Protein AF-A0A6G0WBU1-F1 (afdb_monomer_lite)

Radius of gyration: 19.11 Å; chains: 1; bounding box: 39×41×46 Å

Foldseek 3Di:
DDPQDDDDDPCVVPDDPPDPQNVCCVPPVFDDDDDDQDDDDPDDDPVCVVVSVVVVVVVVVVVVVVRVCRPDDPPDPPPPDDDDDDDPPPPPPDDPDD

Sequence (98 aa):
MGSNYKAETGATLYPAYGAFDDYHYRTYRKPVLTLEIAGTDFVAPASTIRTRGAEIYKGFSQFAKETITFGSTKSAFLEDATVDSVNVTTDFDHPILD

Structure (mmCIF, N/CA/C/O backbone):
data_AF-A0A6G0WBU1-F1
#
_entry.id   AF-A0A6G0WBU1-F1
#
loop_
_atom_site.group_PDB
_atom_site.id
_atom_site.type_symbol
_atom_site.label_atom_id
_atom_site.label_alt_id
_atom_site.label_comp_id
_atom_site.label_asym_id
_atom_site.label_entity_id
_atom_site.label_seq_id
_atom_site.pdbx_PDB_ins_code
_atom_site.Cartn_x
_atom_site.Cartn_y
_atom_site.Cartn_z
_atom_site.occupancy
_atom_site.B_iso_or_equiv
_atom_site.auth_seq_id
_atom_site.auth_comp_id
_atom_site.auth_asym_id
_atom_site.auth_atom_id
_atom_site.pdbx_PDB_model_num
ATOM 1 N N . MET A 1 1 ? 0.603 8.504 3.531 1.00 80.50 1 MET A N 1
ATOM 2 C CA . MET A 1 1 ? -0.109 7.449 4.288 1.00 80.50 1 MET A CA 1
ATOM 3 C C . MET A 1 1 ? -0.324 7.900 5.735 1.00 80.50 1 MET A C 1
ATOM 5 O O . MET A 1 1 ? 0.128 8.992 6.067 1.00 80.50 1 MET A O 1
ATOM 9 N N . GLY A 1 2 ? -1.048 7.133 6.562 1.00 83.31 2 GLY A N 1
ATOM 10 C CA . GLY A 1 2 ? -1.174 7.391 8.011 1.00 83.31 2 GLY A CA 1
ATOM 11 C C . GLY A 1 2 ? 0.044 6.900 8.813 1.00 83.31 2 GLY A C 1
ATOM 12 O O . GLY A 1 2 ? 0.911 6.242 8.248 1.00 83.31 2 GLY A O 1
ATOM 13 N N . SER A 1 3 ? 0.106 7.182 10.120 1.00 88.69 3 SER A N 1
ATOM 14 C CA . SER A 1 3 ? 1.222 6.773 11.003 1.00 88.69 3 SER A CA 1
ATOM 15 C C . SER A 1 3 ? 1.256 5.278 11.340 1.00 88.69 3 SER A C 1
ATOM 17 O O . SER A 1 3 ? 2.251 4.795 11.862 1.00 88.69 3 SER A O 1
ATOM 19 N N . ASN A 1 4 ? 0.178 4.547 11.051 1.00 90.81 4 ASN A N 1
ATOM 20 C CA . ASN A 1 4 ? 0.050 3.115 11.343 1.00 90.81 4 ASN A CA 1
ATOM 21 C C . ASN A 1 4 ? 0.659 2.209 10.259 1.00 90.81 4 ASN A C 1
ATOM 23 O O . ASN A 1 4 ? 0.446 1.003 10.296 1.00 90.81 4 ASN A O 1
ATOM 27 N N . TYR A 1 5 ? 1.365 2.772 9.277 1.00 94.00 5 TYR A N 1
ATOM 28 C CA . TYR A 1 5 ? 1.973 2.017 8.184 1.0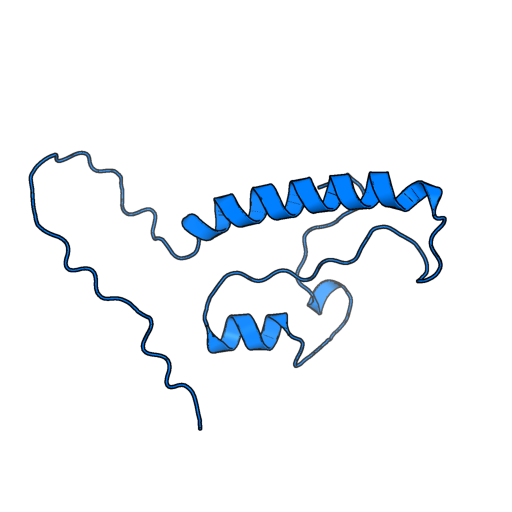0 94.00 5 TYR A CA 1
ATOM 29 C C . TYR A 1 5 ? 3.489 2.122 8.268 1.00 94.00 5 TYR A C 1
ATOM 31 O O . TYR A 1 5 ? 4.032 3.201 8.518 1.00 94.00 5 TYR A O 1
ATOM 39 N N . LYS A 1 6 ? 4.164 1.008 7.999 1.00 94.44 6 LYS A N 1
ATOM 40 C CA . LYS A 1 6 ? 5.618 0.910 7.954 1.00 94.44 6 LYS A CA 1
ATOM 41 C C . LYS A 1 6 ? 6.038 0.523 6.540 1.00 94.44 6 LYS A C 1
ATOM 43 O O . LYS A 1 6 ? 5.478 -0.404 5.968 1.00 94.44 6 LYS A O 1
ATOM 48 N N . ALA A 1 7 ? 6.988 1.260 5.970 1.00 93.44 7 ALA A N 1
ATOM 49 C CA . ALA A 1 7 ? 7.561 0.924 4.672 1.00 93.44 7 ALA A CA 1
ATOM 50 C C . ALA A 1 7 ? 8.678 -0.106 4.869 1.00 93.44 7 ALA A C 1
ATOM 52 O O . ALA A 1 7 ? 9.662 0.171 5.554 1.00 93.44 7 ALA A O 1
ATOM 53 N N . GLU A 1 8 ? 8.513 -1.285 4.283 1.00 94.31 8 GLU A N 1
ATOM 54 C CA . GLU A 1 8 ? 9.474 -2.383 4.350 1.00 94.31 8 GLU A CA 1
ATOM 55 C C . GLU A 1 8 ? 9.277 -3.343 3.172 1.00 94.31 8 GLU A C 1
ATOM 57 O O . GLU A 1 8 ? 8.304 -3.239 2.426 1.00 94.31 8 GLU A O 1
ATOM 62 N N . THR A 1 9 ? 10.224 -4.258 2.971 1.00 93.00 9 THR A N 1
ATOM 63 C CA . THR A 1 9 ? 10.078 -5.326 1.971 1.00 93.00 9 THR A CA 1
ATOM 64 C C . THR A 1 9 ? 9.104 -6.387 2.477 1.00 93.00 9 THR A C 1
ATOM 66 O O . THR A 1 9 ? 9.110 -6.669 3.672 1.00 93.00 9 THR A O 1
ATOM 69 N N . GLY A 1 10 ? 8.346 -7.050 1.596 1.00 89.69 10 GLY A N 1
ATOM 70 C CA . GLY A 1 10 ? 7.414 -8.118 2.002 1.00 89.69 10 GLY A CA 1
ATOM 71 C C . GLY A 1 10 ? 8.075 -9.226 2.836 1.00 89.69 10 GLY A C 1
ATOM 72 O O . GLY A 1 10 ? 7.524 -9.662 3.844 1.00 89.69 10 GLY A O 1
ATOM 73 N N . ALA A 1 11 ? 9.324 -9.580 2.512 1.00 91.12 11 ALA A N 1
ATOM 74 C CA . ALA A 1 11 ? 10.118 -10.557 3.262 1.00 91.12 11 ALA A CA 1
ATOM 75 C C . ALA A 1 11 ? 10.392 -10.171 4.733 1.00 91.12 11 ALA A C 1
ATOM 77 O O . ALA A 1 11 ? 10.777 -11.027 5.527 1.00 91.12 11 ALA A O 1
ATOM 78 N N . THR A 1 12 ? 10.214 -8.898 5.110 1.00 93.19 12 THR A N 1
ATOM 79 C CA . THR A 1 12 ? 10.340 -8.429 6.498 1.00 93.19 12 THR A CA 1
ATOM 80 C C . THR A 1 12 ? 9.176 -8.896 7.373 1.00 93.19 12 THR A C 1
ATOM 82 O O . THR A 1 12 ? 9.373 -9.083 8.572 1.00 93.19 12 THR A O 1
ATOM 85 N N . LEU A 1 13 ? 7.993 -9.128 6.792 1.00 90.69 13 LEU A N 1
ATOM 86 C CA . LEU A 1 13 ? 6.834 -9.646 7.519 1.00 90.69 13 LEU A CA 1
ATOM 87 C C . LEU A 1 13 ? 7.008 -11.146 7.809 1.00 90.69 13 LEU A C 1
ATOM 89 O O . LEU A 1 13 ? 6.894 -11.578 8.955 1.00 90.69 13 LEU A O 1
ATOM 93 N N . TYR A 1 14 ? 7.316 -11.925 6.769 1.00 91.62 14 TYR A N 1
ATOM 94 C CA . TYR A 1 14 ? 7.740 -13.329 6.817 1.00 91.62 14 TYR A CA 1
ATOM 95 C C . TYR A 1 14 ? 8.253 -13.765 5.428 1.00 91.62 14 TYR A C 1
ATOM 97 O O . TYR A 1 14 ? 7.964 -13.092 4.435 1.00 91.62 14 TYR A O 1
ATOM 105 N N . PRO A 1 15 ? 8.987 -14.891 5.308 1.00 92.56 15 PRO A N 1
ATOM 106 C CA . PRO A 1 15 ? 9.342 -15.447 4.005 1.00 92.56 15 PRO A CA 1
ATOM 107 C C . PRO A 1 15 ? 8.089 -15.821 3.200 1.00 92.56 15 PRO A C 1
ATOM 109 O O . PRO A 1 15 ? 7.401 -16.791 3.516 1.00 92.56 15 PRO A O 1
ATOM 112 N N . ALA A 1 16 ? 7.811 -15.053 2.152 1.00 91.81 16 ALA A N 1
ATOM 113 C CA . ALA A 1 16 ? 6.761 -15.300 1.173 1.00 91.81 16 ALA A CA 1
ATOM 114 C C . ALA A 1 16 ? 7.396 -15.298 -0.220 1.00 91.81 16 ALA A C 1
ATOM 116 O O . ALA A 1 16 ? 8.239 -14.450 -0.505 1.00 91.81 16 ALA A O 1
ATOM 117 N N . TYR A 1 17 ? 7.026 -16.261 -1.065 1.00 92.88 17 TYR A N 1
ATOM 118 C CA . TYR A 1 17 ? 7.603 -16.424 -2.399 1.00 92.88 17 TYR A CA 1
ATOM 119 C C . TYR A 1 17 ? 6.505 -16.589 -3.441 1.00 92.88 17 TYR A C 1
ATOM 121 O O . TYR A 1 17 ? 5.538 -17.316 -3.214 1.00 92.88 17 TYR A O 1
ATOM 129 N N . GLY A 1 18 ? 6.698 -15.972 -4.607 1.00 94.00 18 GLY A N 1
ATOM 130 C CA . GLY A 1 18 ? 5.739 -16.065 -5.709 1.00 94.00 18 GLY A CA 1
ATOM 131 C C . GLY A 1 18 ? 4.522 -15.166 -5.503 1.00 94.00 18 GLY A C 1
ATOM 132 O O . GLY A 1 18 ? 3.463 -15.428 -6.070 1.00 94.00 18 GLY A O 1
ATOM 133 N N . ALA A 1 19 ? 4.672 -14.124 -4.684 1.00 94.69 19 ALA A N 1
ATOM 134 C CA . ALA A 1 19 ? 3.650 -13.112 -4.500 1.00 94.69 19 ALA A CA 1
ATOM 135 C C . ALA A 1 19 ? 3.483 -12.256 -5.768 1.00 94.69 19 ALA A C 1
ATOM 137 O O . ALA A 1 19 ? 4.292 -12.288 -6.703 1.00 94.69 19 ALA A O 1
ATOM 138 N N . PHE A 1 20 ? 2.389 -11.497 -5.824 1.00 94.19 20 PHE A N 1
ATOM 139 C CA . PHE A 1 20 ? 2.079 -10.667 -6.986 1.00 94.19 20 PHE A CA 1
ATOM 140 C C . PHE A 1 20 ? 3.176 -9.630 -7.266 1.00 94.19 20 PHE A C 1
ATOM 142 O O . PHE A 1 20 ? 3.557 -9.434 -8.418 1.00 94.19 20 PHE A O 1
ATOM 149 N N . ASP A 1 21 ? 3.698 -8.991 -6.223 1.00 95.12 21 ASP A N 1
ATOM 150 C CA . ASP A 1 21 ? 4.793 -8.028 -6.299 1.00 95.12 21 ASP A CA 1
ATOM 151 C C . ASP A 1 21 ? 6.108 -8.667 -6.770 1.00 95.12 21 ASP A C 1
ATOM 153 O O . ASP A 1 21 ? 6.766 -8.096 -7.645 1.00 95.12 21 ASP A O 1
ATOM 157 N N . ASP A 1 22 ? 6.439 -9.878 -6.305 1.00 94.38 22 ASP A N 1
ATOM 158 C CA . ASP A 1 22 ? 7.586 -10.646 -6.815 1.00 94.38 22 ASP A CA 1
ATOM 159 C C . ASP A 1 22 ? 7.496 -10.845 -8.333 1.00 94.38 22 ASP A C 1
ATOM 161 O O . ASP A 1 22 ? 8.447 -10.566 -9.071 1.00 94.38 22 ASP A O 1
ATOM 165 N N . TYR A 1 23 ? 6.350 -11.346 -8.807 1.00 96.00 23 TYR A N 1
ATOM 166 C CA . TYR A 1 23 ? 6.119 -11.597 -10.227 1.00 96.00 23 TYR A CA 1
ATOM 167 C C . TYR A 1 23 ? 6.126 -10.296 -11.032 1.00 96.00 23 TYR A C 1
ATOM 169 O O . TYR A 1 23 ? 6.807 -10.210 -12.054 1.00 96.00 23 TYR A O 1
ATOM 177 N N . HIS A 1 24 ? 5.393 -9.278 -10.578 1.00 96.00 24 HIS A N 1
ATOM 178 C CA . HIS A 1 24 ? 5.251 -8.019 -11.300 1.00 96.00 24 HIS A CA 1
ATOM 179 C C . HIS A 1 24 ? 6.606 -7.333 -11.483 1.00 96.00 24 HIS A C 1
ATOM 181 O O . HIS A 1 24 ? 6.963 -6.945 -12.599 1.00 96.00 24 HIS A O 1
ATOM 187 N N . TYR A 1 25 ? 7.392 -7.237 -10.408 1.00 93.88 25 TYR A N 1
ATOM 188 C CA . TYR A 1 25 ? 8.715 -6.634 -10.482 1.00 93.88 25 TYR A CA 1
ATOM 189 C C . TYR A 1 25 ? 9.664 -7.457 -11.360 1.00 93.88 25 TYR A C 1
ATOM 191 O O . TYR A 1 25 ? 10.356 -6.892 -12.210 1.00 93.88 25 TYR A O 1
ATOM 199 N N . ARG A 1 26 ? 9.671 -8.791 -11.212 1.00 95.56 26 ARG A N 1
ATOM 200 C CA . ARG A 1 26 ? 10.509 -9.695 -12.019 1.00 95.56 26 ARG A CA 1
ATOM 201 C C . ARG A 1 26 ? 10.224 -9.559 -13.514 1.00 95.56 26 ARG A C 1
ATOM 203 O O . ARG A 1 26 ? 11.167 -9.510 -14.301 1.00 95.56 26 ARG A O 1
ATOM 210 N N . THR A 1 27 ? 8.949 -9.530 -13.889 1.00 96.94 27 THR A N 1
ATOM 211 C CA . THR A 1 27 ? 8.511 -9.544 -15.287 1.00 96.94 27 THR A CA 1
ATOM 212 C C . THR A 1 27 ? 8.681 -8.180 -15.945 1.00 96.94 27 THR A C 1
ATOM 214 O O . THR A 1 27 ? 9.320 -8.082 -16.988 1.00 96.94 27 THR A O 1
ATOM 217 N N . TYR A 1 28 ? 8.157 -7.120 -15.324 1.00 93.94 28 TYR A N 1
ATOM 218 C CA . TYR A 1 28 ? 8.021 -5.812 -15.976 1.00 93.94 28 TYR A CA 1
ATOM 219 C C . TYR A 1 28 ? 9.078 -4.792 -15.551 1.00 93.94 28 TYR A C 1
ATOM 221 O O . TYR A 1 28 ? 9.223 -3.753 -16.196 1.00 93.94 28 TYR A O 1
ATOM 229 N N . ARG A 1 29 ? 9.806 -5.048 -14.453 1.00 93.44 29 ARG A N 1
ATOM 230 C CA . ARG A 1 29 ? 10.750 -4.089 -13.849 1.00 93.44 29 ARG A CA 1
ATOM 231 C C . ARG A 1 29 ? 10.114 -2.717 -13.584 1.00 93.44 29 ARG A C 1
ATOM 233 O O . ARG A 1 29 ? 10.748 -1.679 -13.764 1.00 93.44 29 ARG A O 1
ATOM 240 N N . LYS A 1 30 ? 8.843 -2.711 -13.182 1.00 93.75 30 LYS A N 1
ATOM 241 C CA . LYS A 1 30 ? 8.072 -1.515 -12.812 1.00 93.75 30 LYS A CA 1
ATOM 242 C C . LYS A 1 30 ? 7.838 -1.495 -11.299 1.00 93.75 30 LYS A C 1
ATOM 244 O O . LYS A 1 30 ? 7.864 -2.564 -10.683 1.00 93.75 30 LYS A O 1
ATOM 249 N N . PRO A 1 31 ? 7.654 -0.314 -10.680 1.00 94.88 31 PRO A N 1
ATOM 250 C CA . PRO A 1 31 ? 7.458 -0.244 -9.242 1.00 94.88 31 PRO A CA 1
ATOM 251 C C . PRO A 1 31 ? 6.127 -0.907 -8.879 1.00 94.88 31 PRO A C 1
ATOM 253 O O . PRO A 1 31 ? 5.130 -0.752 -9.582 1.00 94.88 31 PRO A O 1
ATOM 256 N N . VAL A 1 32 ? 6.115 -1.630 -7.765 1.00 95.00 32 VAL A N 1
ATOM 257 C CA . VAL A 1 32 ? 4.949 -2.349 -7.249 1.00 95.00 32 VAL A CA 1
ATOM 258 C C . VAL A 1 32 ? 4.913 -2.226 -5.730 1.00 95.00 32 VAL A C 1
ATOM 260 O O . VAL A 1 32 ? 5.947 -2.047 -5.088 1.00 95.00 32 VAL A O 1
ATOM 263 N N . LEU A 1 33 ? 3.710 -2.269 -5.169 1.00 94.19 33 LEU A N 1
ATOM 264 C CA . LEU A 1 33 ? 3.444 -2.098 -3.750 1.00 94.19 33 LEU A CA 1
ATOM 265 C C . LEU A 1 33 ? 2.367 -3.092 -3.318 1.00 94.19 33 LEU A C 1
ATOM 267 O O . LEU A 1 33 ? 1.297 -3.145 -3.925 1.00 94.19 33 LEU A O 1
ATOM 271 N N . THR A 1 34 ? 2.624 -3.780 -2.211 1.00 95.19 34 THR A N 1
ATOM 272 C CA . THR A 1 34 ? 1.616 -4.503 -1.432 1.00 95.19 34 THR A CA 1
ATOM 273 C C . THR A 1 34 ? 1.218 -3.639 -0.232 1.00 95.19 34 THR A C 1
ATOM 275 O O . THR A 1 34 ? 2.080 -3.088 0.453 1.00 95.19 34 THR A O 1
ATOM 278 N N . LEU A 1 35 ? -0.085 -3.467 0.009 1.00 94.81 35 LEU A N 1
ATOM 279 C CA . LEU A 1 35 ? -0.614 -2.654 1.109 1.00 94.81 35 LEU A CA 1
ATOM 280 C C . LEU A 1 35 ? -1.352 -3.521 2.126 1.00 94.81 35 LEU A C 1
ATOM 282 O O . LEU A 1 35 ? -2.445 -4.002 1.841 1.00 94.81 35 LEU A O 1
ATOM 286 N N . GLU A 1 36 ? -0.811 -3.600 3.338 1.00 94.44 36 GLU A N 1
ATOM 287 C CA . GLU A 1 36 ? -1.522 -4.134 4.500 1.00 94.44 36 GLU A CA 1
ATOM 288 C C . GLU A 1 36 ? -2.297 -3.001 5.188 1.00 94.44 36 GLU A C 1
ATOM 290 O O . GLU A 1 36 ? -1.713 -2.040 5.698 1.00 94.44 36 GLU A O 1
ATOM 295 N N . ILE A 1 37 ? -3.631 -3.060 5.147 1.00 95.62 37 ILE A N 1
ATOM 296 C CA . ILE A 1 37 ? -4.495 -1.996 5.678 1.00 95.62 37 ILE A CA 1
ATOM 297 C C . ILE A 1 37 ? -4.477 -2.018 7.206 1.00 95.62 37 ILE A C 1
ATOM 299 O O . ILE A 1 37 ? -4.666 -3.064 7.818 1.00 95.62 37 ILE A O 1
ATOM 303 N N . ALA A 1 38 ? -4.311 -0.847 7.831 1.00 95.31 38 ALA A N 1
ATOM 304 C CA . ALA A 1 38 ? -4.251 -0.738 9.285 1.00 95.31 38 ALA A CA 1
ATOM 305 C C . ALA A 1 38 ? -5.488 -1.358 9.969 1.00 95.31 38 ALA A C 1
ATOM 307 O O . ALA A 1 38 ? -6.619 -0.909 9.765 1.00 95.31 38 ALA A O 1
ATOM 308 N N . GLY A 1 39 ? -5.241 -2.346 10.825 1.00 94.06 39 GLY A N 1
ATOM 309 C CA . GLY A 1 39 ? -6.237 -3.136 11.539 1.00 94.06 39 GLY A CA 1
ATOM 310 C C . GLY A 1 39 ? -5.553 -4.286 12.278 1.00 94.06 39 GLY A C 1
ATOM 311 O O . GLY A 1 39 ? -4.341 -4.458 12.176 1.00 94.06 39 GLY A O 1
ATOM 312 N N . THR A 1 40 ? -6.318 -5.050 13.048 1.00 94.12 40 THR A N 1
ATOM 313 C CA . THR A 1 40 ? -5.812 -6.220 13.793 1.00 94.12 40 THR A CA 1
ATOM 314 C C . THR A 1 40 ? -6.472 -7.526 13.362 1.00 94.12 40 THR A C 1
ATOM 316 O O . THR A 1 40 ? -6.104 -8.583 13.859 1.00 94.12 40 THR A O 1
ATOM 319 N N . ASP A 1 41 ? -7.477 -7.445 12.492 1.00 94.94 41 ASP A N 1
ATOM 320 C CA . ASP A 1 41 ? -8.293 -8.563 12.031 1.00 94.94 41 ASP A CA 1
ATOM 321 C C . ASP A 1 41 ? -8.930 -8.195 10.680 1.00 94.94 41 ASP A C 1
ATOM 323 O O . ASP A 1 41 ? -9.013 -7.018 10.314 1.00 94.94 41 ASP A O 1
ATOM 327 N N . PHE A 1 42 ? -9.418 -9.198 9.960 1.00 95.50 42 PHE A N 1
ATOM 328 C CA . PHE A 1 42 ? -10.207 -9.046 8.744 1.00 95.50 42 PHE A CA 1
ATOM 329 C C . PHE A 1 42 ? -11.590 -8.438 9.022 1.00 95.50 42 PHE A C 1
ATOM 331 O O . PHE A 1 42 ? -12.175 -7.802 8.144 1.00 95.50 42 PHE A O 1
ATOM 338 N N . VAL A 1 43 ? -12.114 -8.587 10.246 1.00 96.56 43 VAL A N 1
ATOM 339 C CA . VAL A 1 43 ? -13.356 -7.934 10.683 1.00 96.56 43 VAL A CA 1
ATOM 340 C C . VAL A 1 43 ? -13.040 -6.565 11.289 1.00 96.56 43 VAL A C 1
ATOM 342 O O . VAL A 1 43 ? -12.777 -6.424 12.481 1.00 96.56 43 VAL A O 1
ATOM 345 N N . ALA A 1 44 ? -13.089 -5.524 10.458 1.00 94.81 44 ALA A N 1
ATOM 346 C CA . ALA A 1 44 ? -12.869 -4.145 10.889 1.00 94.81 44 ALA A CA 1
ATOM 347 C C . ALA A 1 44 ? -14.195 -3.404 11.172 1.00 94.81 44 ALA A C 1
ATOM 349 O O . ALA A 1 44 ? -15.174 -3.582 10.440 1.00 94.81 44 ALA A O 1
ATOM 350 N N . PRO A 1 45 ? -14.255 -2.504 12.176 1.00 96.38 45 PRO A N 1
ATOM 351 C CA . PRO A 1 45 ? -15.436 -1.675 12.399 1.00 96.38 45 PRO A CA 1
ATOM 352 C C . PRO A 1 45 ? -15.717 -0.774 11.192 1.00 96.38 45 PRO A C 1
ATOM 354 O O . PRO A 1 45 ? -14.823 -0.067 10.714 1.00 96.38 45 PRO A O 1
ATOM 357 N N . ALA A 1 46 ? -16.978 -0.722 10.752 1.00 97.69 46 ALA A N 1
ATOM 358 C CA . ALA A 1 46 ? -17.391 0.081 9.596 1.00 97.69 46 ALA A CA 1
ATOM 359 C C . ALA A 1 46 ? -17.054 1.579 9.747 1.00 97.69 46 ALA A C 1
ATOM 361 O O . ALA A 1 46 ? -16.768 2.264 8.764 1.00 97.69 46 ALA A O 1
ATOM 362 N N . SER A 1 47 ? -17.008 2.084 10.984 1.00 97.88 47 SER A N 1
ATOM 363 C CA . SER A 1 47 ? -16.596 3.458 11.298 1.00 97.88 47 SER A CA 1
ATOM 364 C C . SER A 1 47 ? -15.167 3.791 10.849 1.00 97.88 47 SER A C 1
ATOM 366 O O . SER A 1 47 ? -14.851 4.958 10.625 1.00 97.88 47 SER A O 1
ATOM 368 N N . THR A 1 48 ? -14.298 2.792 10.673 1.00 96.44 48 THR A N 1
ATOM 369 C CA . THR A 1 48 ? -12.902 3.004 10.266 1.00 96.44 48 THR A CA 1
ATOM 370 C C . THR A 1 48 ? -12.726 3.163 8.755 1.00 96.44 48 THR A C 1
ATOM 372 O O . THR A 1 48 ? -11.713 3.725 8.333 1.00 96.44 48 THR A O 1
ATOM 375 N N . ILE A 1 49 ? -13.711 2.747 7.944 1.00 97.00 49 ILE A N 1
ATOM 376 C CA . ILE A 1 49 ? -13.612 2.649 6.476 1.00 97.00 49 ILE A CA 1
ATOM 377 C C . ILE A 1 49 ? -13.167 3.975 5.855 1.00 97.00 49 ILE A C 1
ATOM 379 O O . ILE A 1 49 ? -12.223 4.015 5.068 1.00 97.00 49 ILE A O 1
ATOM 383 N N . ARG A 1 50 ? -13.814 5.085 6.232 1.00 98.31 50 ARG A N 1
ATOM 384 C CA . ARG A 1 50 ? -13.497 6.409 5.670 1.00 98.31 50 ARG A CA 1
ATOM 385 C C . ARG A 1 50 ? -12.088 6.863 6.038 1.00 98.31 50 ARG A C 1
ATOM 387 O O . ARG A 1 50 ? -11.389 7.409 5.188 1.00 98.31 50 ARG A O 1
ATOM 394 N N . THR A 1 51 ? -11.660 6.606 7.272 1.00 97.25 51 THR A N 1
ATOM 395 C CA . THR A 1 51 ? -10.313 6.958 7.730 1.00 97.25 51 THR A CA 1
ATOM 396 C C . THR A 1 51 ? -9.253 6.137 7.001 1.00 97.25 51 THR A C 1
ATOM 398 O O . THR A 1 51 ? -8.316 6.723 6.464 1.00 97.25 51 THR A O 1
ATOM 401 N N . ARG A 1 52 ? -9.423 4.808 6.907 1.00 97.25 52 ARG A N 1
ATOM 402 C CA . ARG A 1 52 ? -8.471 3.939 6.195 1.00 97.25 52 ARG A CA 1
ATOM 403 C C . ARG A 1 52 ? -8.406 4.289 4.707 1.00 97.25 52 ARG A C 1
ATOM 405 O O . ARG A 1 52 ? -7.321 4.475 4.167 1.00 97.25 52 ARG A O 1
ATOM 412 N N . GLY A 1 53 ? -9.557 4.500 4.066 1.00 97.12 53 GLY A N 1
ATOM 413 C CA . GLY A 1 53 ? -9.622 4.913 2.663 1.00 97.12 53 GLY A CA 1
ATOM 414 C C . GLY A 1 53 ? -8.868 6.218 2.385 1.00 97.12 53 GLY A C 1
ATOM 415 O O . GLY A 1 53 ? -8.131 6.307 1.406 1.00 97.12 53 GLY A O 1
ATOM 416 N N . ALA A 1 54 ? -8.974 7.215 3.271 1.00 98.12 54 ALA A N 1
ATOM 417 C CA . ALA A 1 54 ? -8.243 8.475 3.125 1.00 98.12 54 ALA A CA 1
ATOM 418 C C . ALA A 1 54 ? -6.717 8.308 3.271 1.00 98.12 54 ALA A C 1
ATOM 420 O O . ALA A 1 54 ? -5.949 9.009 2.608 1.00 98.12 54 ALA A O 1
ATOM 421 N N . GLU A 1 55 ? -6.255 7.394 4.127 1.00 97.12 55 GLU A N 1
ATOM 422 C CA . GLU A 1 55 ? -4.827 7.093 4.284 1.00 97.12 55 GLU A CA 1
ATOM 423 C C . GLU A 1 55 ? -4.243 6.440 3.030 1.00 97.12 55 GLU A C 1
ATOM 425 O O . GLU A 1 55 ? -3.176 6.866 2.571 1.00 97.12 55 GLU A O 1
ATOM 430 N N . ILE A 1 56 ? -4.957 5.459 2.467 1.00 96.12 56 ILE A N 1
ATOM 431 C CA . ILE A 1 56 ? -4.554 4.757 1.242 1.00 96.12 56 ILE A CA 1
ATOM 432 C C . ILE A 1 56 ? -4.609 5.681 0.036 1.00 96.12 56 ILE A C 1
ATOM 434 O O . ILE A 1 56 ? -3.657 5.719 -0.738 1.00 96.12 56 ILE A O 1
ATOM 438 N N . TYR A 1 57 ? -5.647 6.512 -0.079 1.00 96.94 57 TYR A N 1
ATOM 439 C CA . TYR A 1 57 ? -5.736 7.510 -1.143 1.00 96.94 57 TYR A CA 1
ATOM 440 C C . TYR A 1 57 ? -4.502 8.423 -1.181 1.00 96.94 57 TYR A C 1
ATOM 442 O O . TYR A 1 57 ? -3.938 8.671 -2.247 1.00 96.94 57 TYR A O 1
ATOM 450 N N . LYS A 1 58 ? -4.029 8.884 -0.015 1.00 96.38 58 LYS A N 1
ATOM 451 C CA . LYS A 1 58 ? -2.787 9.668 0.081 1.00 96.38 58 LYS A CA 1
ATOM 452 C C . LYS A 1 58 ? -1.560 8.859 -0.352 1.00 96.38 58 LYS A C 1
ATOM 454 O O . LYS A 1 58 ? -0.686 9.419 -1.004 1.00 96.38 58 LYS A O 1
ATOM 459 N N . GLY A 1 59 ? -1.482 7.579 0.023 1.00 94.44 59 GLY A N 1
ATOM 460 C CA . GLY A 1 59 ? -0.408 6.670 -0.396 1.00 94.44 59 GLY A CA 1
ATOM 461 C C . GLY A 1 59 ? -0.363 6.489 -1.913 1.00 94.44 59 GLY A C 1
ATOM 462 O O . GLY A 1 59 ? 0.652 6.791 -2.529 1.00 94.44 59 GLY A O 1
ATOM 463 N N . PHE A 1 60 ? -1.484 6.108 -2.529 1.00 95.50 60 PHE A N 1
ATOM 464 C CA . PHE A 1 60 ? -1.597 5.939 -3.981 1.00 95.50 60 PHE A CA 1
ATOM 465 C C . PHE A 1 60 ? -1.335 7.224 -4.759 1.00 95.50 60 PHE A C 1
ATOM 467 O O . PHE A 1 60 ? -0.624 7.199 -5.759 1.00 95.50 60 PHE A O 1
ATOM 474 N N . SER A 1 61 ? -1.841 8.358 -4.273 1.00 96.25 61 SER A N 1
ATOM 475 C CA . SER A 1 61 ? -1.583 9.655 -4.904 1.00 96.25 61 SER A CA 1
ATOM 476 C C . SER A 1 61 ? -0.092 10.005 -4.924 1.00 96.25 61 SER A C 1
ATOM 478 O O . SER A 1 61 ? 0.369 10.658 -5.856 1.00 96.25 61 SER A O 1
ATOM 480 N N . GLN A 1 62 ? 0.662 9.601 -3.898 1.00 95.19 62 GLN A N 1
ATOM 481 C CA . GLN A 1 62 ? 2.107 9.811 -3.846 1.00 95.19 62 GLN A CA 1
ATOM 482 C C . GLN A 1 62 ? 2.853 8.783 -4.706 1.00 95.19 62 GLN A C 1
ATOM 484 O O . GLN A 1 62 ? 3.696 9.168 -5.511 1.00 95.19 62 GLN A O 1
ATOM 489 N N . PHE A 1 63 ? 2.483 7.504 -4.612 1.00 95.19 63 PHE A N 1
ATOM 490 C CA . PHE A 1 63 ? 3.058 6.426 -5.417 1.00 95.19 63 PHE A CA 1
ATOM 491 C C . PHE A 1 63 ? 2.961 6.713 -6.923 1.00 95.19 63 PHE A C 1
ATOM 493 O O . PHE A 1 63 ? 3.941 6.563 -7.650 1.00 95.19 63 PHE A O 1
ATOM 500 N N . ALA A 1 64 ? 1.814 7.214 -7.390 1.00 94.25 64 ALA A N 1
ATOM 501 C CA . ALA A 1 64 ? 1.623 7.592 -8.789 1.00 94.25 64 ALA A CA 1
ATOM 502 C C . ALA A 1 64 ? 2.603 8.689 -9.249 1.00 94.25 64 ALA A C 1
ATOM 504 O O . ALA A 1 64 ? 3.115 8.625 -10.364 1.00 94.25 64 ALA A O 1
ATOM 505 N N . LYS A 1 65 ? 2.907 9.672 -8.390 1.00 94.38 65 LYS A N 1
ATOM 506 C CA . LYS A 1 65 ? 3.880 10.734 -8.702 1.00 94.38 65 LYS A CA 1
ATOM 507 C C . LYS A 1 65 ? 5.299 10.183 -8.796 1.00 94.38 65 LYS A C 1
ATOM 509 O O . LYS A 1 65 ? 6.035 10.538 -9.709 1.00 94.38 65 LYS A O 1
ATOM 514 N N . GLU A 1 66 ? 5.676 9.317 -7.862 1.00 92.25 66 GLU A N 1
ATOM 515 C CA . GLU A 1 66 ? 7.025 8.745 -7.801 1.00 92.25 66 GLU A CA 1
ATOM 516 C C . GLU A 1 66 ? 7.281 7.732 -8.920 1.00 92.25 66 GLU A C 1
ATOM 518 O O . GLU A 1 66 ? 8.397 7.654 -9.435 1.00 92.25 66 GLU A O 1
ATOM 523 N N . THR A 1 67 ? 6.237 7.027 -9.367 1.00 92.06 67 THR A N 1
ATOM 524 C CA . THR A 1 67 ? 6.307 6.062 -10.475 1.00 92.06 67 THR A CA 1
ATOM 525 C C . THR A 1 67 ? 6.861 6.690 -11.757 1.00 92.06 67 THR A C 1
ATOM 527 O O . THR A 1 67 ? 7.593 6.030 -12.485 1.00 92.06 67 THR A O 1
ATOM 530 N N . ILE A 1 68 ? 6.588 7.976 -12.006 1.00 90.88 68 ILE A N 1
ATOM 531 C CA . ILE A 1 68 ? 7.094 8.709 -13.182 1.00 90.88 68 ILE A CA 1
ATOM 532 C C . ILE A 1 68 ? 8.626 8.816 -13.165 1.00 90.88 68 ILE A C 1
ATOM 534 O O . ILE A 1 68 ? 9.258 8.845 -14.214 1.00 90.88 68 ILE A O 1
ATOM 538 N N . THR A 1 69 ? 9.227 8.864 -11.976 1.00 88.94 69 THR A N 1
ATOM 539 C CA . THR A 1 69 ? 10.683 8.979 -11.792 1.00 88.94 69 THR A CA 1
ATOM 540 C C . THR A 1 69 ? 11.376 7.631 -11.600 1.00 88.94 69 THR A C 1
ATOM 542 O O . THR A 1 69 ? 12.601 7.567 -11.490 1.00 88.94 69 THR A O 1
ATOM 545 N N . PHE A 1 70 ? 10.610 6.541 -11.532 1.00 86.12 70 PHE A N 1
ATOM 546 C CA . PHE A 1 70 ? 11.144 5.217 -11.261 1.00 86.12 70 PHE A CA 1
ATOM 547 C C . PHE A 1 70 ? 11.939 4.687 -12.460 1.00 86.12 70 PHE A C 1
ATOM 549 O O . PHE A 1 70 ? 11.412 4.549 -13.561 1.00 86.12 70 PHE A O 1
AT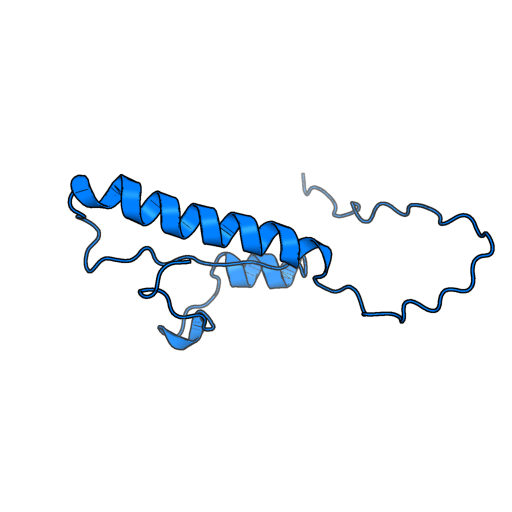OM 556 N N . GLY A 1 71 ? 13.215 4.364 -12.243 1.00 74.44 71 GLY A N 1
ATOM 557 C CA . GLY A 1 71 ? 14.109 3.868 -13.294 1.00 74.44 71 GLY A CA 1
ATOM 558 C C . GLY A 1 71 ? 14.645 4.953 -14.231 1.00 74.44 71 GLY A C 1
ATOM 559 O O . GLY A 1 71 ? 15.546 4.676 -15.020 1.00 74.44 71 GLY A O 1
ATOM 560 N N . SER A 1 72 ? 14.171 6.196 -14.114 1.00 70.19 72 SER A N 1
ATOM 561 C CA . SER A 1 72 ? 14.848 7.336 -14.715 1.00 70.19 72 SER A CA 1
ATOM 562 C C . SER A 1 72 ? 16.159 7.543 -13.964 1.00 70.19 72 SER A C 1
ATOM 564 O O . SER A 1 72 ? 16.167 7.902 -12.784 1.00 70.19 72 SER A O 1
ATOM 566 N N . THR A 1 73 ? 17.298 7.341 -14.628 1.00 54.62 73 THR A N 1
ATOM 567 C CA . THR A 1 73 ? 18.515 8.013 -14.181 1.00 54.62 73 THR A CA 1
ATOM 568 C C . THR A 1 73 ? 18.165 9.489 -14.090 1.00 54.62 73 THR A C 1
ATOM 570 O O . THR A 1 73 ? 17.582 10.058 -15.015 1.00 54.62 73 THR A O 1
ATOM 573 N N . LYS A 1 74 ? 18.504 10.129 -12.972 1.00 47.16 74 LYS A N 1
ATOM 574 C CA . LYS A 1 74 ? 18.575 11.586 -12.903 1.00 47.16 74 LYS A CA 1
ATOM 575 C C . LYS A 1 74 ? 19.743 12.002 -13.803 1.00 47.16 74 LYS A C 1
ATOM 577 O O . LYS A 1 74 ? 20.790 12.405 -13.312 1.00 47.16 74 LYS A O 1
ATOM 582 N N . SER A 1 75 ? 19.615 11.782 -15.113 1.00 40.31 75 SER A N 1
ATOM 583 C CA . SER A 1 75 ? 20.497 12.375 -16.096 1.00 40.31 75 SER A CA 1
ATOM 584 C C . SER A 1 75 ? 20.287 13.854 -15.889 1.00 40.31 75 SER A C 1
ATOM 586 O O . SER A 1 75 ? 19.149 14.329 -15.906 1.00 40.31 75 SER A O 1
ATOM 588 N N . ALA A 1 76 ? 21.368 14.501 -15.472 1.00 42.66 76 ALA A N 1
ATOM 589 C CA . ALA A 1 76 ? 21.395 15.885 -15.078 1.00 42.66 76 ALA A CA 1
ATOM 590 C C . ALA A 1 76 ? 20.476 16.696 -15.993 1.00 42.66 76 ALA A C 1
ATOM 592 O O . ALA A 1 76 ? 20.572 16.597 -17.216 1.00 42.66 76 ALA A O 1
ATOM 593 N N . PHE A 1 77 ? 19.606 17.505 -15.393 1.00 40.69 77 PHE A N 1
ATOM 594 C CA . PHE A 1 77 ? 19.126 18.708 -16.052 1.00 40.69 77 PHE A CA 1
ATOM 595 C C . PHE A 1 77 ? 20.365 19.585 -16.300 1.00 40.69 77 PHE A C 1
ATOM 597 O O . PHE A 1 77 ? 20.657 20.502 -15.541 1.00 40.69 77 PHE A O 1
ATOM 604 N N . LEU A 1 78 ? 21.165 19.218 -17.301 1.00 40.81 78 LEU A N 1
ATOM 605 C CA . LEU A 1 78 ? 21.940 20.169 -18.058 1.00 40.81 78 LEU A CA 1
ATOM 606 C C . LEU A 1 78 ? 20.903 20.816 -18.963 1.00 40.81 78 LEU A C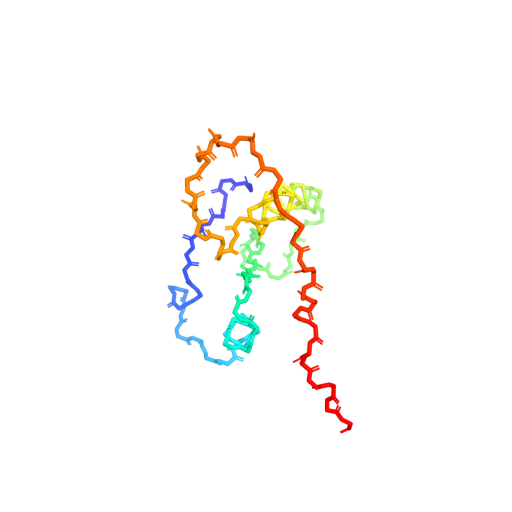 1
ATOM 608 O O . LEU A 1 78 ? 20.468 20.239 -19.957 1.00 40.81 78 LEU A O 1
ATOM 612 N N . GLU A 1 79 ? 20.439 21.985 -18.539 1.00 44.44 79 GLU A N 1
ATOM 613 C CA . GLU A 1 79 ? 19.958 22.987 -19.474 1.00 44.44 79 GLU A CA 1
ATOM 614 C C . GLU A 1 79 ? 21.101 23.272 -20.457 1.00 44.44 79 GLU A C 1
AT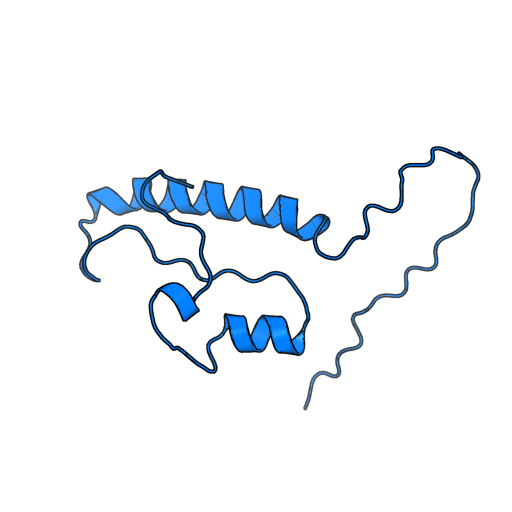OM 616 O O . GLU A 1 79 ? 21.957 24.115 -20.209 1.00 44.44 79 GLU A O 1
ATOM 621 N N . ASP A 1 80 ? 21.136 22.540 -21.565 1.00 40.16 80 ASP A N 1
ATOM 622 C CA . ASP A 1 80 ? 21.566 23.114 -22.829 1.00 40.16 80 ASP A CA 1
ATOM 623 C C . ASP A 1 80 ? 20.395 22.987 -23.794 1.00 40.16 80 ASP A C 1
ATOM 625 O O . ASP A 1 80 ? 20.046 21.923 -24.310 1.00 40.16 80 ASP A O 1
ATOM 629 N N . ALA A 1 81 ? 19.699 24.104 -23.918 1.00 51.84 81 ALA A N 1
ATOM 630 C CA . ALA A 1 81 ? 18.581 24.274 -24.803 1.00 51.84 81 ALA A CA 1
ATOM 631 C C . ALA A 1 81 ? 19.082 24.312 -26.247 1.00 51.84 81 ALA A C 1
ATOM 633 O O . ALA A 1 81 ? 19.273 25.394 -26.777 1.00 51.84 81 ALA A O 1
ATOM 634 N N . THR A 1 82 ? 19.208 23.167 -26.918 1.00 42.34 82 THR A N 1
ATOM 635 C CA . THR A 1 82 ? 19.030 23.090 -28.376 1.00 42.34 82 THR A CA 1
ATOM 636 C C . THR A 1 82 ? 18.595 21.687 -28.808 1.00 42.34 82 THR A C 1
ATOM 638 O O . THR A 1 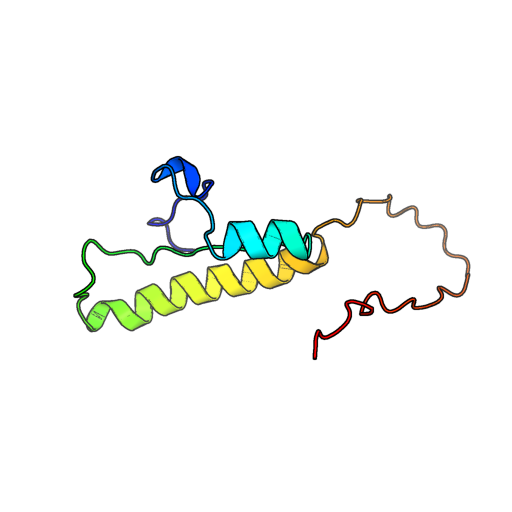82 ? 19.319 20.713 -28.673 1.00 42.34 82 THR A O 1
ATOM 641 N N . VAL A 1 83 ? 17.352 21.617 -29.293 1.00 50.38 83 VAL A N 1
ATOM 642 C CA . VAL A 1 83 ? 16.845 20.761 -30.380 1.00 50.38 83 VAL A CA 1
ATOM 643 C C . VAL A 1 83 ? 17.619 19.460 -30.645 1.00 50.38 83 VAL A C 1
ATOM 645 O O . VAL A 1 83 ? 18.621 19.488 -31.348 1.00 50.38 83 VAL A O 1
ATOM 648 N N . ASP A 1 84 ? 17.041 18.314 -30.275 1.00 40.34 84 ASP A N 1
ATOM 649 C CA . ASP A 1 84 ? 16.906 17.250 -31.271 1.00 40.34 84 ASP A CA 1
ATOM 650 C C . ASP A 1 84 ? 15.726 16.311 -30.991 1.00 40.34 84 ASP A C 1
ATOM 652 O O . ASP A 1 84 ? 15.387 15.981 -29.854 1.00 40.34 84 ASP A O 1
ATOM 656 N N . SER A 1 85 ? 15.053 15.940 -32.072 1.00 50.78 85 SER A N 1
ATOM 657 C CA . SER A 1 85 ? 13.835 15.134 -32.108 1.00 50.78 85 SER A CA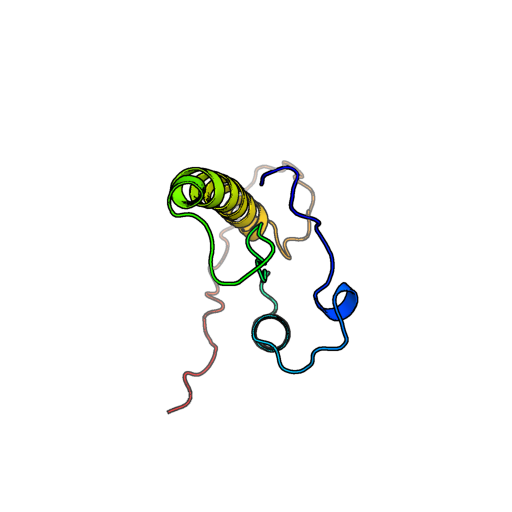 1
ATOM 658 C C . SER A 1 85 ? 14.016 13.749 -31.471 1.00 50.78 85 SER A C 1
ATOM 660 O O . SER A 1 85 ? 14.730 12.894 -31.991 1.00 50.78 85 SER A O 1
ATOM 662 N N . VAL A 1 86 ? 13.336 13.494 -30.349 1.00 42.72 86 VAL A N 1
ATOM 663 C CA . VAL A 1 86 ? 13.352 12.174 -29.703 1.00 42.72 86 VAL A CA 1
ATOM 664 C C . VAL A 1 86 ? 12.296 11.279 -30.345 1.00 42.72 86 VAL A C 1
ATOM 666 O O . VAL A 1 86 ? 11.093 11.490 -30.189 1.00 42.72 86 VAL A O 1
ATOM 669 N N . ASN A 1 87 ? 12.773 10.252 -31.050 1.00 42.41 87 ASN A N 1
ATOM 670 C CA . ASN A 1 87 ? 11.985 9.094 -31.452 1.00 42.41 87 ASN A CA 1
ATOM 671 C C . ASN A 1 87 ? 11.312 8.472 -30.223 1.00 42.41 87 ASN A C 1
ATOM 673 O O . ASN A 1 87 ? 11.975 7.906 -29.352 1.00 42.41 87 ASN A O 1
ATOM 677 N N . VAL A 1 88 ? 9.983 8.545 -30.184 1.00 43.66 88 VAL A N 1
ATOM 678 C CA . VAL A 1 88 ? 9.157 7.788 -29.244 1.00 43.66 88 VAL A CA 1
ATOM 679 C C . VAL A 1 88 ? 9.194 6.323 -29.679 1.00 43.66 88 VAL A C 1
ATOM 681 O O . VAL A 1 88 ? 8.358 5.865 -30.453 1.00 43.66 88 VAL A O 1
ATOM 684 N N . THR A 1 89 ? 10.194 5.583 -29.206 1.00 40.72 89 THR A N 1
ATOM 685 C CA . THR A 1 89 ? 10.097 4.124 -29.145 1.00 40.72 89 THR A CA 1
ATOM 686 C C . THR A 1 89 ? 9.123 3.790 -28.017 1.00 40.72 89 THR A C 1
ATOM 688 O O . THR A 1 89 ? 9.340 4.120 -26.850 1.00 40.72 89 THR A O 1
ATOM 691 N N . THR A 1 90 ? 7.972 3.242 -28.397 1.00 45.47 90 THR A N 1
ATOM 692 C CA . THR A 1 90 ? 6.978 2.736 -27.460 1.00 45.47 90 THR A CA 1
ATOM 693 C C . THR A 1 90 ? 7.431 1.353 -27.028 1.00 45.47 90 THR A C 1
ATOM 695 O O . THR A 1 90 ? 7.311 0.391 -27.773 1.00 45.47 90 THR A O 1
ATOM 698 N N . ASP A 1 91 ? 7.950 1.258 -25.809 1.00 42.84 91 ASP A N 1
ATOM 699 C CA . ASP A 1 91 ? 8.354 0.003 -25.161 1.00 42.84 91 ASP A CA 1
ATOM 700 C C . ASP A 1 91 ? 7.109 -0.808 -24.712 1.00 42.84 91 ASP A C 1
ATOM 702 O O . ASP A 1 91 ? 6.972 -1.216 -23.559 1.00 42.84 91 ASP A O 1
ATOM 706 N N . PHE A 1 92 ? 6.141 -0.973 -25.624 1.00 48.44 92 PHE A N 1
ATOM 707 C CA . PHE A 1 92 ? 4.934 -1.794 -25.467 1.00 48.44 92 PHE A CA 1
ATOM 708 C C . PHE A 1 92 ? 5.037 -3.135 -26.211 1.00 48.44 92 PHE A C 1
ATOM 710 O O . PHE A 1 92 ? 4.044 -3.849 -26.317 1.00 48.44 92 PHE A O 1
ATOM 717 N N . ASP A 1 93 ? 6.230 -3.526 -26.660 1.00 44.81 93 ASP A N 1
ATOM 718 C CA . ASP A 1 93 ? 6.474 -4.851 -27.234 1.00 44.81 93 ASP A CA 1
ATOM 719 C C . ASP A 1 93 ? 6.765 -5.877 -26.128 1.00 44.81 93 ASP A C 1
ATOM 721 O O . ASP A 1 93 ? 7.859 -6.428 -26.003 1.00 44.81 93 ASP A O 1
ATOM 725 N N . HIS A 1 94 ? 5.752 -6.166 -25.313 1.00 48.38 94 HIS A N 1
ATOM 726 C CA . HIS A 1 94 ? 5.659 -7.479 -24.683 1.00 48.38 94 HIS A CA 1
ATOM 727 C C . HIS A 1 94 ? 4.624 -8.297 -25.462 1.00 48.38 94 HIS A C 1
ATOM 729 O O . HIS A 1 94 ? 3.478 -7.855 -25.566 1.00 48.38 94 HIS A O 1
ATOM 735 N N . PRO A 1 95 ? 4.986 -9.469 -26.021 1.00 46.66 95 PRO A N 1
ATOM 736 C CA . PRO A 1 95 ? 4.032 -10.295 -26.743 1.00 46.66 95 PRO A CA 1
ATOM 737 C C . PRO A 1 95 ? 2.904 -10.709 -25.795 1.00 46.66 95 PRO A C 1
ATOM 739 O O . PRO A 1 95 ? 3.143 -11.312 -24.746 1.00 46.66 95 PRO A O 1
ATOM 742 N N . ILE A 1 96 ? 1.675 -10.357 -26.172 1.00 49.69 96 ILE A N 1
ATOM 743 C CA . ILE A 1 96 ? 0.463 -10.963 -25.625 1.00 49.69 96 ILE A CA 1
ATOM 744 C C . ILE A 1 96 ? 0.534 -12.428 -26.046 1.00 49.69 96 ILE A C 1
ATOM 746 O O . ILE A 1 96 ? 0.447 -12.720 -27.235 1.00 49.69 96 ILE A O 1
ATOM 750 N N . LEU A 1 97 ? 0.783 -13.316 -25.086 1.00 46.06 97 LEU A N 1
ATOM 751 C CA . LEU A 1 97 ? 0.689 -14.752 -25.313 1.00 46.06 97 LEU A CA 1
ATOM 752 C C . LEU A 1 97 ? -0.787 -15.094 -25.552 1.00 46.06 97 LEU A C 1
ATOM 754 O O . LEU A 1 97 ? -1.643 -14.750 -24.734 1.00 46.06 97 LEU A O 1
ATOM 758 N N . ASP A 1 98 ? -1.031 -15.701 -26.705 1.00 55.47 98 ASP A N 1
ATOM 759 C CA . ASP A 1 98 ? -2.275 -16.284 -27.204 1.00 55.47 98 ASP A CA 1
ATOM 760 C C . ASP A 1 98 ? -2.795 -17.458 -26.352 1.00 55.47 98 ASP A C 1
ATOM 762 O O . ASP A 1 98 ? -1.977 -18.231 -25.795 1.00 55.47 98 ASP A O 1
#

pLDDT: mean 80.73, std 21.66, range [40.16, 98.31]

Organism: NCBI:txid100861

Secondary structure (DSSP, 8-state):
--TT-----GGGTS---S-HHHHHHHHH---------S-SSSS--GGGHHHHHHHHHHHHHHHHHHHTTTT---------------------------